Protein AF-A0A4U2ZYG7-F1 (afdb_monomer)

Structure (mmCIF, N/CA/C/O backbone):
data_AF-A0A4U2ZYG7-F1
#
_entry.id   AF-A0A4U2ZYG7-F1
#
loop_
_atom_site.group_PDB
_atom_site.id
_atom_site.type_symbol
_atom_site.label_atom_id
_atom_site.label_alt_id
_atom_site.label_comp_id
_atom_site.label_asym_id
_atom_site.label_entity_id
_atom_site.label_seq_id
_atom_site.pdbx_PDB_ins_code
_atom_site.Cartn_x
_atom_site.Cartn_y
_atom_site.Cartn_z
_atom_site.occupancy
_atom_site.B_iso_or_equiv
_atom_site.auth_seq_id
_atom_site.auth_comp_id
_atom_site.auth_asym_id
_atom_site.auth_atom_id
_atom_site.pdbx_PDB_model_num
ATOM 1 N N . MET A 1 1 ? 36.191 21.534 -36.148 1.00 59.31 1 MET A N 1
ATOM 2 C CA . MET A 1 1 ? 35.702 21.395 -34.751 1.00 59.31 1 MET A CA 1
ATOM 3 C C . MET A 1 1 ? 34.188 21.209 -34.638 1.00 59.31 1 MET A C 1
ATOM 5 O O . MET A 1 1 ? 33.7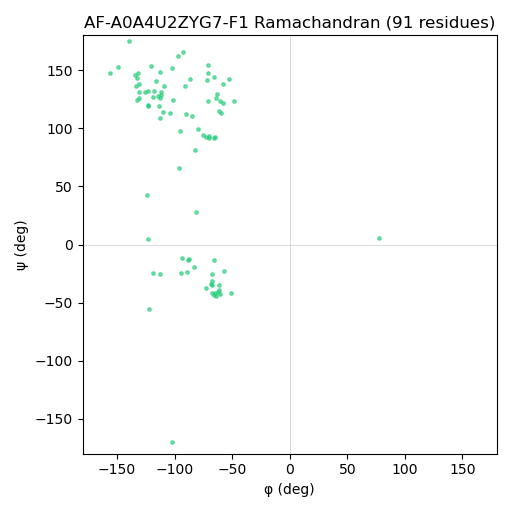78 20.354 -33.866 1.00 59.31 1 MET A O 1
ATOM 9 N N . LYS A 1 2 ? 33.361 21.902 -35.438 1.00 58.84 2 LYS A N 1
ATOM 10 C CA . LYS A 1 2 ? 31.881 21.833 -35.384 1.00 58.84 2 LYS A CA 1
ATOM 11 C C . LYS A 1 2 ? 31.289 20.407 -35.428 1.00 58.84 2 LYS A C 1
ATOM 13 O O . LYS A 1 2 ? 30.424 20.088 -34.627 1.00 58.84 2 LYS A O 1
ATOM 18 N N . ARG A 1 3 ? 31.824 19.513 -36.277 1.00 67.19 3 ARG A N 1
ATOM 19 C CA . ARG A 1 3 ? 31.369 18.106 -36.387 1.00 67.19 3 ARG A CA 1
ATOM 20 C C . ARG A 1 3 ? 31.669 17.257 -35.142 1.00 67.19 3 ARG A C 1
ATOM 22 O O . ARG A 1 3 ? 30.870 16.406 -34.784 1.00 67.19 3 ARG A O 1
ATOM 29 N N . LYS A 1 4 ? 32.798 17.510 -34.463 1.00 71.25 4 LYS A N 1
ATOM 30 C CA . LYS A 1 4 ? 33.164 16.811 -33.215 1.00 71.25 4 LYS A CA 1
ATOM 31 C C . LYS A 1 4 ? 32.303 17.280 -32.040 1.00 71.25 4 LYS A C 1
ATOM 33 O O . LYS A 1 4 ? 31.902 16.459 -31.231 1.00 71.25 4 LYS A O 1
ATOM 38 N N . ILE A 1 5 ? 31.980 18.575 -32.000 1.00 74.44 5 ILE A N 1
ATOM 39 C CA . ILE A 1 5 ? 31.089 19.168 -30.992 1.00 74.44 5 ILE A CA 1
ATOM 40 C C . ILE A 1 5 ? 29.667 18.614 -31.147 1.00 74.44 5 ILE A C 1
ATOM 42 O O . ILE A 1 5 ? 29.065 18.206 -30.163 1.00 74.44 5 ILE A O 1
ATOM 46 N N . PHE A 1 6 ? 29.168 18.514 -32.383 1.00 77.12 6 PHE A N 1
ATOM 47 C CA . PHE A 1 6 ? 27.847 17.942 -32.652 1.00 77.12 6 PHE A CA 1
ATOM 48 C C . PHE A 1 6 ? 27.770 16.449 -32.290 1.00 77.12 6 PHE A C 1
ATOM 50 O O . PHE A 1 6 ? 26.809 16.018 -31.662 1.00 77.12 6 PHE A O 1
ATOM 57 N N . SER A 1 7 ? 28.813 15.670 -32.608 1.00 75.75 7 SER A N 1
ATOM 58 C CA . SER A 1 7 ? 28.909 14.266 -32.176 1.00 75.75 7 SER A CA 1
ATOM 59 C C . SER A 1 7 ? 28.955 14.114 -30.657 1.00 75.75 7 SER A C 1
ATOM 61 O O . SER A 1 7 ? 28.327 13.203 -30.128 1.00 75.75 7 SER A O 1
ATOM 63 N N . LEU A 1 8 ? 29.685 14.986 -29.955 1.00 75.75 8 LEU A N 1
ATOM 64 C CA . LEU A 1 8 ? 29.787 14.936 -28.496 1.00 75.75 8 LEU A CA 1
ATOM 65 C C . LEU A 1 8 ? 28.442 15.272 -27.835 1.00 75.75 8 LEU A C 1
ATOM 67 O O . LEU A 1 8 ? 28.026 14.577 -26.916 1.00 75.75 8 LEU A O 1
ATOM 71 N N . PHE A 1 9 ? 27.736 16.276 -28.363 1.00 77.75 9 PHE A N 1
ATOM 72 C CA . PHE A 1 9 ? 26.402 16.662 -27.902 1.00 77.75 9 PHE A CA 1
ATOM 73 C C . PHE A 1 9 ? 25.368 15.547 -28.124 1.00 77.75 9 PHE A C 1
ATOM 75 O O . PHE A 1 9 ? 24.619 15.197 -27.212 1.00 77.75 9 PHE A O 1
ATOM 82 N N . ALA A 1 10 ? 25.382 14.914 -29.301 1.00 75.88 10 ALA A N 1
ATOM 83 C CA . ALA A 1 10 ? 24.515 13.773 -29.588 1.00 75.88 10 ALA A CA 1
ATOM 84 C C . ALA A 1 10 ? 24.783 12.596 -28.633 1.00 75.88 10 ALA A C 1
ATOM 86 O O . ALA A 1 10 ? 23.838 12.016 -28.103 1.00 75.88 10 ALA A O 1
ATOM 87 N N . LEU A 1 11 ? 26.053 12.283 -28.349 1.00 75.50 11 LEU A N 1
ATOM 88 C CA . LEU A 1 11 ? 26.426 11.213 -27.418 1.00 75.50 11 LEU A CA 1
ATOM 89 C C . LEU A 1 11 ? 25.907 11.480 -25.995 1.00 75.50 11 LEU A C 1
ATOM 91 O O . LEU A 1 11 ? 25.419 10.562 -25.340 1.00 75.50 11 LEU A O 1
ATOM 95 N N . THR A 1 12 ? 25.953 12.735 -25.533 1.00 70.31 12 THR A N 1
ATOM 96 C CA . THR A 1 12 ? 25.424 13.107 -24.212 1.00 70.31 12 THR A CA 1
ATOM 97 C C . THR A 1 12 ? 23.902 13.003 -24.127 1.00 70.31 12 THR A C 1
ATOM 99 O O . THR A 1 12 ? 23.394 12.598 -23.087 1.00 70.31 12 THR A O 1
ATOM 102 N N . CYS A 1 13 ? 23.165 13.277 -25.210 1.00 69.31 13 CYS A N 1
ATOM 103 C CA . CYS A 1 13 ? 21.704 13.140 -25.224 1.00 69.31 13 CYS A CA 1
ATOM 104 C C . CYS A 1 13 ? 21.230 11.681 -25.107 1.00 69.31 13 CYS A C 1
ATOM 106 O O . CYS A 1 13 ? 20.179 11.442 -24.523 1.00 69.31 13 CYS A O 1
ATOM 108 N N . PHE A 1 14 ? 21.994 10.709 -25.619 1.00 64.88 14 PHE A N 1
ATOM 109 C CA . PHE A 1 14 ? 21.669 9.280 -25.483 1.00 64.88 14 PHE A CA 1
ATOM 110 C C . PHE A 1 14 ? 22.120 8.665 -24.151 1.00 64.88 14 PHE A C 1
ATOM 112 O O . PHE A 1 14 ? 21.633 7.601 -23.776 1.00 64.88 14 PHE A O 1
ATOM 119 N N . ALA A 1 15 ? 23.055 9.303 -23.443 1.00 64.31 15 ALA A N 1
ATOM 120 C CA . ALA A 1 15 ? 23.635 8.768 -22.212 1.00 64.31 15 ALA A CA 1
ATOM 121 C C . ALA A 1 15 ? 22.859 9.145 -20.941 1.00 64.31 15 ALA A C 1
ATOM 123 O O . ALA A 1 15 ? 23.122 8.573 -19.884 1.00 64.31 15 ALA A O 1
ATOM 124 N N . LEU A 1 16 ? 21.929 10.102 -21.013 1.00 62.16 16 LEU A N 1
ATOM 125 C CA . LEU A 1 16 ? 21.136 10.498 -19.854 1.00 62.16 16 LEU A CA 1
ATOM 126 C C . LEU A 1 16 ? 19.931 9.559 -19.724 1.00 62.16 16 LEU A C 1
ATOM 128 O O . LEU A 1 16 ? 19.029 9.621 -20.562 1.00 62.16 16 LEU A O 1
ATOM 132 N N . PRO A 1 17 ? 19.879 8.684 -18.700 1.00 58.88 17 PRO A N 1
ATOM 133 C CA . PRO A 1 17 ? 18.677 7.913 -18.449 1.00 58.88 17 PRO A CA 1
ATOM 134 C C . PRO A 1 17 ? 17.548 8.901 -18.163 1.00 58.88 17 PRO A C 1
ATOM 136 O O . PRO A 1 17 ? 17.649 9.724 -17.252 1.00 58.88 17 PRO A O 1
ATOM 139 N N . ILE A 1 18 ? 16.470 8.820 -18.942 1.00 63.09 18 ILE A N 1
ATOM 140 C CA . ILE A 1 18 ? 15.208 9.471 -18.599 1.00 63.09 18 ILE A CA 1
ATOM 141 C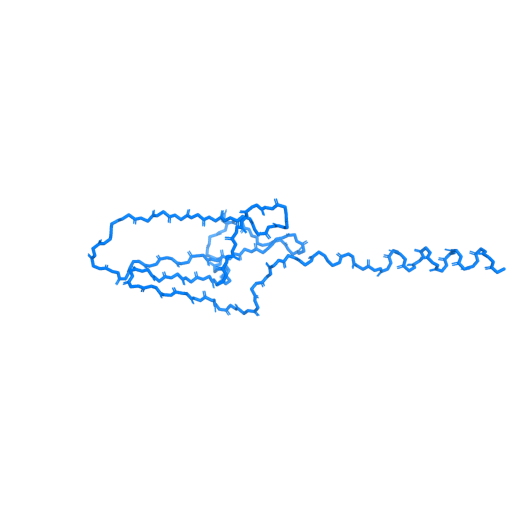 C . ILE A 1 18 ? 14.735 8.768 -17.326 1.00 63.09 18 ILE A C 1
ATOM 143 O O . ILE A 1 18 ? 14.146 7.689 -17.378 1.00 63.09 18 ILE A O 1
ATOM 147 N N . GLN A 1 19 ? 15.093 9.322 -16.169 1.00 54.22 19 GLN A N 1
ATOM 148 C CA . GLN A 1 19 ? 14.630 8.833 -14.881 1.00 54.22 19 GLN A CA 1
ATOM 149 C C . GLN A 1 19 ? 13.145 9.174 -14.784 1.00 54.22 19 GLN A C 1
ATOM 151 O O . GLN A 1 19 ? 12.759 10.274 -14.396 1.00 54.22 19 GLN A O 1
ATOM 156 N N . ALA A 1 20 ? 12.302 8.236 -15.206 1.00 57.94 20 ALA A N 1
ATOM 157 C CA . ALA A 1 20 ? 10.888 8.265 -14.891 1.00 57.94 20 ALA A CA 1
ATOM 158 C C . ALA A 1 20 ? 10.751 7.907 -13.407 1.00 57.94 20 ALA A C 1
ATOM 160 O O . ALA A 1 20 ? 10.725 6.736 -13.030 1.00 57.94 20 ALA A O 1
ATOM 161 N N . SER A 1 21 ? 10.734 8.926 -12.556 1.00 56.06 21 SER A N 1
ATOM 162 C CA . SER A 1 21 ? 10.446 8.759 -11.136 1.00 56.06 21 SER A CA 1
ATOM 163 C C . SER A 1 21 ? 8.947 8.528 -10.979 1.00 56.06 21 SER A C 1
ATOM 165 O O . SER A 1 21 ? 8.167 9.476 -10.925 1.00 56.06 21 SER A O 1
ATOM 167 N N . ALA A 1 22 ? 8.529 7.265 -10.937 1.00 61.59 22 ALA A N 1
ATOM 168 C CA . ALA A 1 22 ? 7.238 6.935 -10.349 1.00 61.59 22 ALA A CA 1
ATOM 169 C C . ALA A 1 22 ? 7.305 7.256 -8.850 1.00 61.59 22 ALA A C 1
ATOM 171 O O . ALA A 1 22 ? 8.356 7.090 -8.224 1.00 61.59 22 ALA A O 1
ATOM 172 N N . TYR A 1 23 ? 6.208 7.736 -8.266 1.00 65.31 23 TYR A N 1
ATOM 173 C CA . TYR A 1 23 ? 6.145 7.871 -6.816 1.00 65.31 23 TYR A CA 1
ATOM 174 C C . TYR A 1 23 ? 6.293 6.474 -6.202 1.00 65.31 23 TYR A C 1
ATOM 176 O O . TYR A 1 23 ?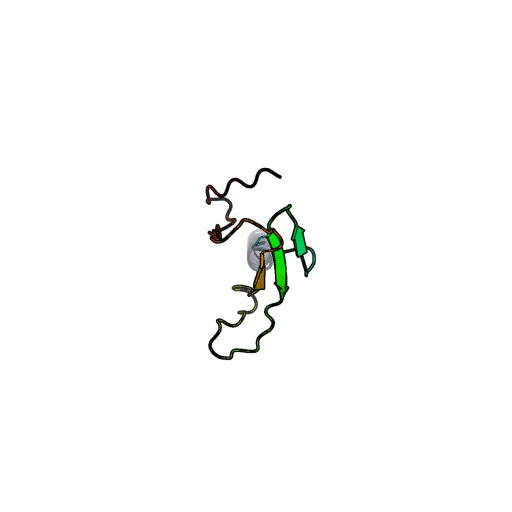 5.456 5.603 -6.427 1.00 65.31 23 TYR A O 1
ATOM 184 N N . THR A 1 24 ? 7.382 6.258 -5.469 1.00 70.50 24 THR A N 1
ATOM 185 C CA . THR A 1 24 ? 7.632 5.017 -4.730 1.00 70.50 24 THR A CA 1
ATOM 186 C C . THR A 1 24 ? 7.589 5.318 -3.240 1.00 70.50 24 THR A C 1
ATOM 188 O O . THR A 1 24 ? 7.922 6.426 -2.809 1.00 70.50 24 THR A O 1
ATOM 191 N N . PHE A 1 25 ? 7.161 4.345 -2.439 1.00 81.56 25 PHE A N 1
ATOM 192 C CA . PHE A 1 25 ? 7.195 4.479 -0.986 1.00 81.56 25 PHE A CA 1
ATOM 193 C C . PHE A 1 25 ? 8.647 4.613 -0.512 1.00 81.56 25 PHE A C 1
ATOM 195 O O . PHE A 1 25 ? 9.492 3.793 -0.868 1.00 81.56 25 PHE A O 1
ATOM 202 N N . GLN A 1 26 ? 8.936 5.629 0.308 1.00 83.00 26 GLN A N 1
ATOM 203 C CA . GLN A 1 26 ? 10.282 5.846 0.859 1.00 83.00 26 GLN A CA 1
ATOM 204 C C . GLN A 1 26 ? 10.741 4.672 1.736 1.00 83.00 26 GLN A C 1
ATOM 206 O O . GLN A 1 26 ? 11.921 4.326 1.759 1.00 83.00 26 GLN A O 1
ATOM 211 N N . SER A 1 27 ? 9.800 4.052 2.448 1.00 88.62 27 SER A N 1
ATOM 212 C CA . SER A 1 27 ? 10.014 2.877 3.282 1.00 88.62 27 SER A CA 1
ATOM 213 C C . SER A 1 27 ? 8.751 2.018 3.323 1.00 88.62 27 SER A C 1
ATOM 215 O O . SER A 1 27 ? 7.639 2.513 3.139 1.00 88.62 27 SER A O 1
ATOM 217 N N . LEU A 1 28 ? 8.942 0.717 3.539 1.00 91.75 28 LEU A N 1
ATOM 218 C CA . LEU A 1 28 ? 7.874 -0.264 3.721 1.00 91.75 28 LEU A CA 1
ATOM 219 C C . LEU A 1 28 ? 8.205 -1.178 4.916 1.00 91.75 28 LEU A C 1
ATOM 221 O O . LEU A 1 28 ? 9.394 -1.474 5.105 1.00 91.75 28 LEU A O 1
ATOM 225 N N . PRO A 1 29 ? 7.195 -1.635 5.684 1.00 94.06 29 PRO A N 1
ATOM 226 C CA . PRO A 1 29 ? 5.769 -1.319 5.527 1.00 94.06 29 PRO A CA 1
ATOM 227 C C . PRO A 1 29 ? 5.432 0.130 5.907 1.00 94.06 29 PRO A C 1
ATOM 229 O O . PRO A 1 29 ? 6.113 0.748 6.726 1.00 94.06 29 PRO A O 1
ATOM 232 N N . ILE A 1 30 ? 4.356 0.660 5.325 1.00 94.00 30 ILE A N 1
ATOM 233 C CA . ILE A 1 30 ? 3.727 1.915 5.749 1.00 94.00 30 ILE A CA 1
ATOM 234 C C . ILE A 1 30 ? 2.300 1.624 6.199 1.00 94.00 30 ILE A C 1
ATOM 236 O O . 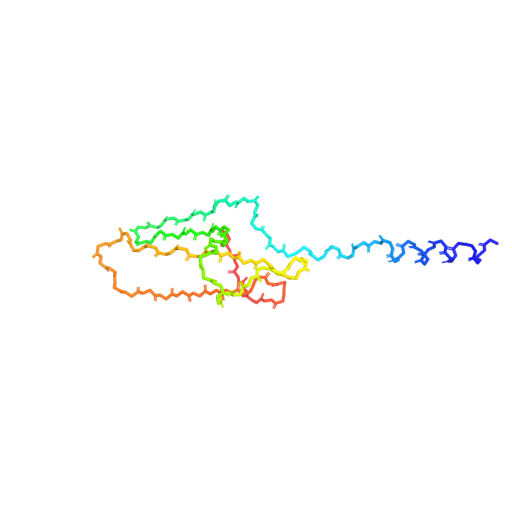ILE A 1 30 ? 1.548 0.943 5.504 1.00 94.00 30 ILE A O 1
ATOM 240 N N . ALA A 1 31 ? 1.922 2.143 7.363 1.00 95.19 31 ALA A N 1
ATOM 241 C CA . ALA A 1 31 ? 0.612 1.896 7.942 1.00 95.19 31 ALA A CA 1
ATOM 242 C C . ALA A 1 31 ? -0.059 3.189 8.403 1.00 95.19 31 ALA A C 1
ATOM 244 O O . ALA A 1 31 ? 0.595 4.125 8.864 1.00 95.19 31 ALA A O 1
ATOM 245 N N . SER A 1 32 ? -1.384 3.205 8.314 1.00 94.31 32 SER A N 1
ATOM 246 C CA . SER A 1 32 ? -2.238 4.258 8.847 1.00 94.31 32 SER A CA 1
ATOM 247 C C . SER A 1 32 ? -3.391 3.643 9.628 1.00 94.31 32 SER A C 1
ATOM 249 O O . SER A 1 32 ? -3.924 2.586 9.278 1.00 94.31 32 SER A O 1
ATOM 251 N N . LYS A 1 33 ? -3.771 4.304 10.719 1.00 95.69 33 LYS A N 1
ATOM 252 C CA . LYS A 1 33 ? -4.818 3.842 11.624 1.00 95.69 33 LYS A CA 1
ATOM 253 C C . LYS A 1 33 ? -5.800 4.970 11.906 1.00 95.69 33 LYS A C 1
ATOM 255 O O . LYS A 1 33 ? -5.411 6.035 12.377 1.00 95.69 33 LYS A O 1
ATOM 260 N N . SER A 1 34 ? -7.079 4.698 11.683 1.00 93.50 34 SER A N 1
ATOM 261 C CA . SER A 1 34 ? -8.193 5.519 12.154 1.00 93.50 34 SER A CA 1
ATOM 262 C C . SER A 1 34 ? -8.842 4.877 13.388 1.00 93.50 34 SER A C 1
ATOM 264 O O . SER A 1 34 ? -8.327 3.919 13.965 1.00 93.50 34 SER A O 1
ATOM 266 N N . LYS A 1 35 ? -10.002 5.389 13.810 1.00 93.75 35 LYS A N 1
ATOM 267 C CA . LYS A 1 35 ? -10.808 4.746 14.860 1.00 93.75 35 LYS A CA 1
ATOM 268 C C . LYS A 1 35 ? -11.406 3.405 14.418 1.00 93.75 35 LYS A C 1
ATOM 270 O O . LYS A 1 35 ? -11.713 2.582 15.269 1.00 93.75 35 LYS A O 1
ATOM 275 N N . GLN A 1 36 ? -11.605 3.213 13.116 1.00 94.94 36 GLN A N 1
ATOM 276 C CA . GLN A 1 36 ? -12.375 2.094 12.561 1.00 94.94 36 GLN A CA 1
ATOM 277 C C . GLN A 1 36 ? -11.546 1.191 11.650 1.00 94.94 36 GLN A C 1
ATOM 279 O O . GLN A 1 36 ? -11.858 0.013 11.507 1.00 94.94 36 GLN A O 1
ATOM 284 N N . TRP A 1 37 ? -10.470 1.718 11.068 1.00 94.56 37 TRP A N 1
ATOM 285 C CA . TRP A 1 37 ? -9.696 1.022 10.052 1.00 94.56 37 TRP A CA 1
ATOM 286 C C . TRP A 1 37 ? -8.212 1.060 10.364 1.00 94.56 37 TRP A C 1
ATOM 288 O O . TRP A 1 37 ? -7.665 2.096 10.743 1.00 94.56 37 TRP A O 1
ATOM 298 N N . TYR A 1 38 ? -7.565 -0.076 10.160 1.00 95.19 38 TYR A N 1
ATOM 299 C CA . TYR A 1 38 ? -6.122 -0.179 10.053 1.00 95.19 38 TYR A CA 1
ATOM 300 C C . TYR A 1 38 ? -5.782 -0.575 8.619 1.00 95.19 38 TYR A C 1
ATOM 302 O O . TYR A 1 38 ? -6.313 -1.565 8.108 1.00 95.19 38 TYR A O 1
ATOM 310 N N . ILE A 1 39 ? -4.923 0.214 7.985 1.00 95.31 39 ILE A N 1
ATOM 311 C CA . ILE A 1 39 ? -4.478 0.019 6.609 1.00 95.31 39 ILE A CA 1
ATOM 312 C C . ILE A 1 39 ? -2.960 -0.090 6.622 1.00 95.31 39 ILE A C 1
ATOM 314 O O . ILE A 1 39 ? -2.292 0.745 7.228 1.00 95.31 39 ILE A O 1
ATOM 318 N N . GLU A 1 40 ? -2.423 -1.092 5.942 1.00 95.38 40 GLU A N 1
ATOM 319 C CA . GLU A 1 40 ? -0.987 -1.271 5.753 1.00 95.38 40 GLU A CA 1
ATOM 320 C C . GLU A 1 40 ? -0.691 -1.590 4.289 1.00 95.38 40 GLU A C 1
ATOM 322 O O . GLU A 1 40 ? -1.388 -2.388 3.658 1.00 95.38 40 GLU A O 1
ATOM 327 N N . ILE A 1 41 ? 0.348 -0.951 3.759 1.00 92.75 41 ILE A N 1
ATOM 328 C CA . ILE A 1 41 ? 0.949 -1.273 2.472 1.00 92.75 41 ILE A CA 1
ATOM 329 C C . ILE A 1 41 ? 2.341 -1.828 2.750 1.00 92.75 41 ILE A C 1
ATOM 331 O O . ILE A 1 41 ? 3.141 -1.197 3.442 1.00 92.75 41 ILE A O 1
ATOM 335 N N . ASP A 1 42 ? 2.636 -2.991 2.185 1.00 92.81 42 ASP A N 1
ATOM 336 C CA . ASP A 1 42 ? 3.946 -3.633 2.290 1.00 92.81 42 ASP A CA 1
ATOM 337 C C . ASP A 1 42 ? 4.356 -4.254 0.947 1.00 92.81 42 ASP A C 1
ATOM 339 O O . ASP A 1 42 ? 3.598 -4.257 -0.031 1.00 92.81 42 ASP A O 1
ATOM 343 N N . LYS A 1 43 ? 5.576 -4.782 0.877 1.00 89.81 43 LYS A N 1
ATOM 344 C CA . LYS A 1 43 ? 6.052 -5.604 -0.232 1.00 89.81 43 LYS A CA 1
ATOM 345 C C . LYS A 1 43 ? 5.076 -6.749 -0.477 1.00 89.81 43 LYS A C 1
ATOM 347 O O . LYS A 1 43 ? 4.554 -7.351 0.456 1.00 89.81 43 LYS A O 1
ATOM 352 N N . SER A 1 44 ? 4.864 -7.087 -1.746 1.00 86.38 44 SER A N 1
ATOM 353 C CA . SER A 1 44 ? 4.045 -8.249 -2.081 1.00 86.38 44 SER A CA 1
ATOM 354 C C . SER A 1 44 ? 4.642 -9.527 -1.480 1.00 86.38 44 SER A C 1
ATOM 356 O O . SER A 1 44 ? 5.718 -9.988 -1.873 1.00 86.38 44 SER A O 1
ATOM 358 N N . HIS A 1 45 ? 3.919 -10.113 -0.529 1.00 76.06 45 HIS A N 1
ATOM 359 C CA . HIS A 1 45 ? 4.207 -11.418 0.047 1.00 76.06 45 HIS A CA 1
ATOM 360 C C . HIS A 1 45 ? 3.635 -12.485 -0.892 1.00 76.06 45 HIS A C 1
ATOM 362 O O . HIS A 1 45 ? 2.514 -12.964 -0.731 1.00 76.06 45 HIS A O 1
ATOM 368 N N . ASN A 1 46 ? 4.379 -12.795 -1.952 1.00 65.38 46 ASN A N 1
ATOM 369 C CA . ASN A 1 46 ? 3.948 -13.726 -2.992 1.00 65.38 46 ASN A CA 1
ATOM 370 C C . ASN A 1 46 ? 3.793 -15.164 -2.461 1.00 65.38 46 ASN A C 1
ATOM 372 O O . ASN A 1 46 ? 4.728 -15.960 -2.517 1.00 65.38 46 ASN A O 1
ATOM 376 N N . ALA A 1 47 ? 2.590 -15.519 -2.008 1.00 60.34 47 ALA A N 1
ATOM 377 C CA . ALA A 1 47 ? 2.186 -16.913 -1.802 1.00 60.34 47 ALA A CA 1
ATOM 378 C C . ALA A 1 47 ? 1.435 -17.490 -3.020 1.00 60.34 47 ALA A C 1
ATOM 380 O O . ALA A 1 47 ? 1.448 -18.701 -3.240 1.00 60.34 47 ALA A O 1
ATOM 381 N N . ASN A 1 48 ? 0.802 -16.638 -3.839 1.00 71.62 48 ASN A N 1
ATOM 382 C CA . ASN A 1 48 ? -0.007 -17.061 -4.981 1.00 71.62 48 ASN A CA 1
ATOM 383 C C . ASN A 1 48 ? 0.725 -16.835 -6.315 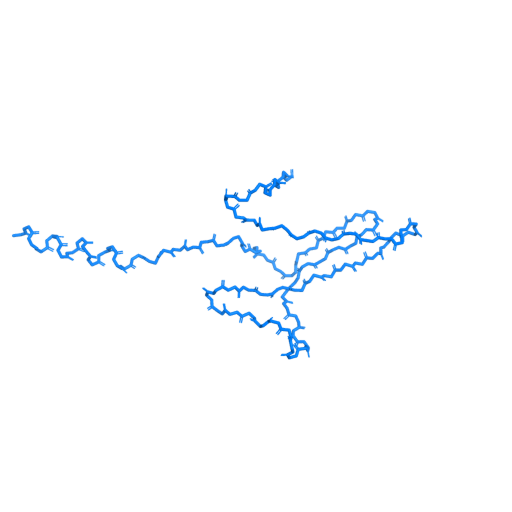1.00 71.62 48 ASN A C 1
ATOM 385 O O . ASN A 1 48 ? 0.907 -15.702 -6.751 1.00 71.62 48 ASN A O 1
ATOM 389 N N . LYS A 1 49 ? 1.070 -17.927 -7.009 1.00 70.88 49 LYS A N 1
ATOM 390 C CA . LYS A 1 49 ? 1.727 -17.895 -8.330 1.00 70.88 49 LYS A CA 1
ATOM 391 C C . LYS A 1 49 ? 0.857 -17.310 -9.453 1.00 70.88 49 LYS A C 1
ATOM 393 O O . LYS A 1 49 ? 1.378 -17.032 -10.525 1.00 70.88 49 LYS A O 1
ATOM 398 N N . GLN A 1 50 ? -0.446 -17.152 -9.226 1.00 78.62 50 GLN A N 1
ATOM 399 C CA . GLN A 1 50 ? -1.389 -16.560 -10.180 1.00 78.62 50 GLN A CA 1
ATOM 400 C C . GLN A 1 50 ? -1.476 -15.031 -10.053 1.00 78.62 50 GLN A C 1
ATOM 402 O O . GLN A 1 50 ? -2.054 -14.385 -10.923 1.00 78.62 50 GLN A O 1
ATOM 407 N N . ALA A 1 51 ? -0.923 -14.443 -8.985 1.00 76.12 51 ALA A N 1
ATOM 408 C CA . ALA A 1 51 ? -0.877 -12.995 -8.829 1.00 76.12 51 ALA A CA 1
ATOM 409 C C . ALA A 1 51 ? 0.126 -12.370 -9.810 1.00 76.12 51 ALA A C 1
ATOM 411 O O . ALA A 1 51 ? 1.165 -12.965 -10.123 1.00 76.12 51 ALA A O 1
ATOM 412 N N . VAL A 1 52 ? -0.178 -11.151 -10.264 1.00 79.94 52 VAL A N 1
ATOM 413 C CA . VAL A 1 52 ? 0.718 -10.358 -11.111 1.00 79.94 52 VAL A CA 1
ATOM 414 C C . VAL A 1 52 ? 2.039 -10.154 -10.370 1.00 79.94 52 VAL A C 1
ATOM 416 O O . VAL A 1 52 ? 2.067 -9.649 -9.251 1.00 79.94 52 VAL A O 1
ATOM 419 N N . GLN A 1 53 ? 3.130 -10.595 -10.990 1.00 82.56 53 GLN A N 1
ATOM 420 C CA . GLN A 1 53 ? 4.468 -10.489 -10.423 1.00 82.56 53 GLN A CA 1
ATOM 421 C C . GLN A 1 53 ? 5.084 -9.136 -10.779 1.00 82.56 53 GLN A C 1
ATOM 423 O O . GLN A 1 53 ? 4.914 -8.696 -11.918 1.00 82.56 53 GLN A O 1
ATOM 428 N N . PRO A 1 54 ? 5.843 -8.505 -9.867 1.00 84.44 54 PRO A N 1
ATOM 429 C CA . PRO A 1 54 ? 6.523 -7.254 -10.169 1.00 84.44 54 PRO A CA 1
ATOM 430 C C . PRO A 1 54 ? 7.454 -7.432 -11.370 1.00 84.44 54 PRO A C 1
ATOM 432 O O . PRO A 1 54 ? 8.173 -8.432 -11.488 1.00 84.44 54 PRO A O 1
ATOM 435 N N . LYS A 1 55 ? 7.466 -6.443 -12.265 1.00 84.56 55 LYS A N 1
ATOM 436 C CA . LYS A 1 55 ? 8.318 -6.440 -13.453 1.00 84.56 55 LYS A CA 1
ATOM 437 C C . LYS A 1 55 ? 9.350 -5.333 -13.316 1.00 84.56 55 LYS A C 1
ATOM 439 O O . LYS A 1 55 ? 9.032 -4.153 -13.454 1.00 84.56 55 LYS A O 1
ATOM 444 N N . LYS A 1 56 ? 10.605 -5.737 -13.093 1.00 81.88 56 LYS A N 1
ATOM 445 C CA . LYS A 1 56 ? 11.743 -4.828 -12.904 1.00 81.88 56 LYS A CA 1
ATOM 446 C C . LYS A 1 56 ? 11.776 -3.748 -13.993 1.00 81.88 56 LYS A C 1
ATOM 448 O O . LYS A 1 56 ? 11.845 -4.067 -15.178 1.00 81.88 56 LYS A O 1
ATOM 453 N N . GLY A 1 57 ? 11.756 -2.485 -13.567 1.00 78.19 57 GLY A N 1
ATOM 454 C CA . GLY A 1 57 ? 11.806 -1.317 -14.451 1.00 78.19 57 GLY A CA 1
ATOM 455 C C . GLY A 1 57 ? 10.493 -0.978 -15.164 1.00 78.19 57 GLY A C 1
ATOM 456 O O . GLY A 1 57 ? 10.503 -0.094 -16.013 1.00 78.19 57 GLY A O 1
ATOM 457 N N . VAL A 1 58 ? 9.387 -1.665 -14.853 1.00 81.56 58 VAL A N 1
ATOM 458 C CA . VAL A 1 58 ? 8.060 -1.383 -15.428 1.00 81.56 58 VAL A CA 1
ATOM 459 C C . VAL A 1 58 ? 7.041 -1.082 -14.334 1.00 81.56 58 VAL A C 1
ATOM 461 O O . VAL A 1 58 ? 6.426 -0.024 -14.366 1.00 81.56 58 VAL A O 1
ATOM 464 N N . TYR A 1 59 ? 6.864 -1.989 -13.372 1.00 81.62 59 TYR A N 1
ATOM 465 C CA . TYR A 1 59 ? 5.976 -1.780 -12.229 1.00 81.62 59 TYR A CA 1
ATOM 466 C C . TYR A 1 59 ? 6.397 -2.647 -11.041 1.00 81.62 59 TYR A C 1
ATOM 468 O O . TYR A 1 59 ? 6.868 -3.777 -11.209 1.00 81.62 59 TYR A O 1
ATOM 476 N N . ASP A 1 60 ? 6.167 -2.120 -9.844 1.00 83.81 60 ASP A N 1
ATOM 477 C CA . ASP A 1 60 ? 6.240 -2.870 -8.595 1.00 83.81 60 ASP A CA 1
ATOM 478 C C . ASP A 1 60 ? 4.859 -3.424 -8.216 1.00 83.81 60 ASP A C 1
ATOM 480 O O . ASP A 1 60 ? 3.827 -3.047 -8.775 1.00 83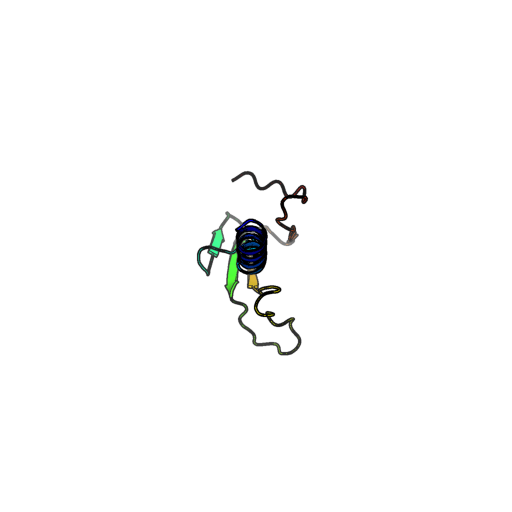.81 60 ASP A O 1
ATOM 484 N N . THR A 1 61 ? 4.831 -4.359 -7.271 1.00 85.50 61 THR A N 1
ATOM 485 C CA . THR A 1 61 ? 3.592 -4.932 -6.734 1.00 85.50 61 THR A CA 1
ATOM 486 C C . THR A 1 61 ? 3.658 -4.911 -5.215 1.00 85.50 61 THR A C 1
ATOM 488 O O . THR A 1 61 ? 4.641 -5.366 -4.625 1.00 85.50 61 THR A O 1
ATOM 491 N N . TYR A 1 62 ? 2.595 -4.410 -4.591 1.00 88.44 62 TYR A N 1
ATOM 492 C CA . TYR A 1 62 ? 2.475 -4.257 -3.144 1.00 88.44 62 TYR A CA 1
ATOM 493 C C . TYR A 1 62 ? 1.277 -5.043 -2.617 1.00 88.44 62 TYR A C 1
ATOM 495 O O . TYR A 1 62 ? 0.310 -5.279 -3.345 1.00 88.44 62 TYR A O 1
ATOM 503 N N . SER A 1 63 ? 1.332 -5.443 -1.351 1.00 89.25 63 SER A N 1
ATOM 504 C CA . SER A 1 63 ? 0.167 -5.958 -0.635 1.00 89.25 63 SER A CA 1
ATOM 505 C C . SER A 1 63 ? -0.550 -4.819 0.077 1.00 89.25 63 SER A C 1
ATOM 507 O O . SER A 1 63 ? 0.106 -4.007 0.724 1.00 89.25 63 SER A O 1
ATOM 509 N N . LEU A 1 64 ? -1.881 -4.800 -0.002 1.00 91.56 64 LEU A N 1
ATOM 510 C CA . LEU A 1 64 ? -2.743 -3.899 0.761 1.00 91.56 64 LEU A CA 1
ATOM 511 C C . LEU A 1 64 ? -3.510 -4.714 1.805 1.00 91.56 64 LEU A C 1
ATOM 513 O O . LEU A 1 64 ? -4.343 -5.553 1.458 1.00 91.56 64 LEU A O 1
ATOM 517 N N . LEU A 1 65 ? -3.224 -4.468 3.079 1.00 92.94 65 LEU A N 1
ATOM 518 C CA . LEU A 1 65 ? -3.912 -5.080 4.207 1.00 92.94 65 LEU A CA 1
ATOM 519 C C . LEU A 1 65 ? -4.910 -4.086 4.789 1.00 92.94 65 LEU A C 1
ATOM 521 O O . LEU A 1 65 ? -4.535 -2.989 5.193 1.00 92.94 65 LEU A O 1
ATOM 525 N N . ILE A 1 66 ? -6.174 -4.494 4.871 1.00 93.81 66 ILE A N 1
ATOM 526 C CA . ILE A 1 66 ? -7.254 -3.692 5.448 1.00 93.81 66 ILE A CA 1
ATOM 527 C C . ILE A 1 66 ? -7.883 -4.501 6.572 1.00 93.81 66 ILE A C 1
ATOM 529 O O . ILE A 1 66 ? -8.392 -5.601 6.351 1.00 93.81 66 ILE A O 1
ATOM 533 N N . LYS A 1 67 ? -7.837 -3.962 7.788 1.00 94.19 67 LYS A N 1
ATOM 534 C CA . LYS A 1 67 ? -8.444 -4.570 8.973 1.00 94.19 67 LYS A CA 1
ATOM 535 C C . LYS A 1 67 ? -9.500 -3.638 9.540 1.00 94.19 67 LYS A C 1
ATOM 537 O O . LYS A 1 67 ? -9.211 -2.477 9.836 1.00 94.19 67 LYS A O 1
ATOM 542 N N . ASN A 1 68 ? -10.699 -4.176 9.734 1.00 94.31 68 ASN A N 1
ATOM 543 C CA . ASN A 1 68 ? -11.698 -3.540 10.577 1.00 94.31 68 ASN A CA 1
ATOM 544 C C . ASN A 1 68 ? -11.240 -3.652 12.036 1.00 94.31 68 ASN A C 1
ATOM 546 O O . ASN A 1 68 ? -10.950 -4.748 12.515 1.00 94.31 68 ASN A O 1
ATOM 550 N N . ILE A 1 69 ? -11.132 -2.516 12.712 1.00 95.00 69 ILE A N 1
ATOM 551 C CA . ILE A 1 69 ? -10.772 -2.419 14.132 1.00 95.00 69 ILE A CA 1
ATOM 552 C C . ILE A 1 69 ? -11.839 -1.665 14.940 1.00 95.00 69 ILE A C 1
ATOM 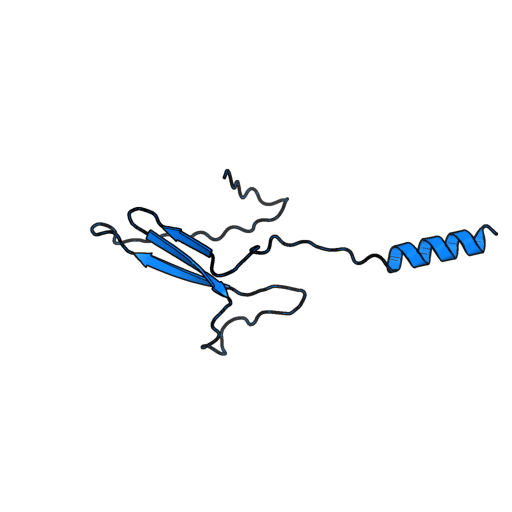554 O O . ILE A 1 69 ? -11.622 -1.377 16.116 1.00 95.00 69 ILE A O 1
ATOM 558 N N . GLY A 1 70 ? -12.954 -1.301 14.302 1.00 91.69 70 GLY A N 1
ATOM 559 C CA . GLY A 1 70 ? -14.108 -0.672 14.931 1.00 91.69 70 GLY A CA 1
ATOM 560 C C . GLY A 1 70 ? -15.195 -1.693 15.265 1.00 91.69 70 GLY A C 1
ATOM 561 O O . GLY A 1 70 ? -15.230 -2.788 14.715 1.00 91.69 70 GLY A O 1
ATOM 562 N N . ASN A 1 71 ? -16.111 -1.311 16.154 1.00 90.19 71 ASN A N 1
ATOM 563 C CA . ASN A 1 71 ? -17.184 -2.202 16.605 1.00 90.19 71 ASN A CA 1
ATOM 564 C C . ASN A 1 71 ? -18.454 -2.119 15.733 1.00 90.19 71 ASN A C 1
ATOM 566 O O . ASN A 1 71 ? -19.197 -3.089 15.664 1.00 90.19 71 ASN A O 1
ATOM 570 N N . ASP A 1 72 ? -18.664 -1.003 15.020 1.00 86.69 72 ASP A N 1
ATOM 571 C CA . ASP A 1 72 ? -19.932 -0.686 14.336 1.00 86.69 72 ASP A CA 1
ATOM 572 C C . ASP A 1 72 ? -19.748 -0.416 12.833 1.00 86.69 72 ASP A C 1
ATOM 574 O O . ASP A 1 72 ? -20.289 0.542 12.279 1.00 86.69 72 ASP A O 1
ATOM 578 N N . VAL A 1 73 ? -18.924 -1.217 12.153 1.00 82.12 73 VAL A N 1
ATOM 579 C CA . VAL A 1 73 ? -18.678 -1.061 10.710 1.00 82.12 73 VAL A CA 1
ATOM 580 C C . VAL A 1 73 ? -18.784 -2.411 10.016 1.00 82.12 73 VAL A C 1
ATOM 582 O O . VAL A 1 73 ? -18.098 -3.354 10.392 1.00 82.12 73 VAL A O 1
ATOM 585 N N . SER A 1 74 ? -19.642 -2.507 9.001 1.00 81.50 74 SER A N 1
ATOM 586 C CA . SER A 1 74 ? -19.900 -3.745 8.249 1.00 81.50 74 SER A CA 1
ATOM 587 C C . SER A 1 74 ? -19.424 -3.690 6.798 1.00 81.50 74 SER A C 1
ATOM 589 O O . SER A 1 74 ? -19.115 -4.727 6.219 1.00 81.50 74 SER A O 1
ATOM 591 N N . ASN A 1 75 ? -19.330 -2.491 6.221 1.00 85.69 75 ASN A N 1
ATOM 592 C CA . ASN A 1 75 ? -19.023 -2.290 4.809 1.00 85.69 75 ASN A CA 1
ATOM 593 C C . ASN A 1 75 ? -17.693 -1.555 4.639 1.00 85.69 75 ASN A C 1
ATOM 595 O O . ASN A 1 75 ? -17.400 -0.610 5.372 1.00 85.69 75 ASN A O 1
ATOM 599 N N . VAL A 1 76 ? -16.918 -1.964 3.635 1.00 85.88 76 VAL A N 1
ATOM 600 C CA . VAL A 1 76 ? -15.690 -1.287 3.211 1.00 85.88 76 VAL A CA 1
ATOM 601 C C . VAL A 1 76 ? -15.777 -0.972 1.723 1.00 85.88 76 VAL A C 1
ATOM 603 O O . VAL A 1 76 ? -16.125 -1.835 0.920 1.00 85.88 76 VAL A O 1
ATOM 606 N N . ALA A 1 77 ? -15.462 0.269 1.364 1.00 87.62 77 ALA A N 1
ATOM 607 C CA . ALA A 1 77 ? -15.203 0.677 -0.009 1.00 87.62 77 ALA A CA 1
ATOM 608 C C . ALA A 1 77 ? -13.719 1.034 -0.108 1.00 87.62 77 ALA A C 1
ATOM 610 O O . ALA A 1 77 ? -13.191 1.738 0.754 1.00 87.62 77 ALA A O 1
ATOM 611 N N . VAL A 1 78 ? -13.046 0.504 -1.125 1.00 87.50 78 VAL A N 1
ATOM 612 C CA . VAL A 1 78 ? -11.611 0.705 -1.337 1.00 87.50 78 VAL A CA 1
ATOM 613 C C . VAL A 1 78 ? -11.429 1.299 -2.718 1.00 87.50 78 VAL A C 1
ATOM 615 O O . VAL A 1 78 ? -11.802 0.680 -3.712 1.00 87.50 78 VAL A O 1
ATOM 618 N N . GLU A 1 79 ? -10.842 2.487 -2.769 1.00 86.25 79 GLU A N 1
ATOM 619 C CA . GLU A 1 79 ? -10.505 3.174 -4.009 1.00 86.25 79 GLU A CA 1
ATOM 620 C C . GLU A 1 79 ? -8.985 3.269 -4.118 1.00 86.25 79 GLU A C 1
ATOM 622 O O . GLU A 1 79 ? -8.306 3.712 -3.191 1.00 86.25 79 GLU A O 1
ATOM 627 N N . ILE A 1 80 ? -8.447 2.825 -5.252 1.00 82.94 80 ILE A N 1
ATOM 628 C CA . ILE A 1 80 ? -7.032 2.964 -5.593 1.00 82.94 80 ILE A CA 1
ATOM 629 C C . ILE A 1 80 ? -6.978 3.903 -6.790 1.00 82.94 80 ILE A C 1
ATOM 631 O O . ILE A 1 80 ? -7.567 3.621 -7.832 1.00 82.94 80 ILE A O 1
ATOM 635 N N . LEU A 1 81 ? -6.306 5.036 -6.612 1.00 78.88 81 LEU A N 1
ATOM 636 C CA . LEU A 1 81 ? -6.197 6.083 -7.618 1.00 78.88 81 LEU A CA 1
ATOM 637 C C . LEU A 1 81 ? -4.770 6.118 -8.156 1.00 78.88 81 LEU A C 1
ATOM 639 O O . LEU A 1 81 ? -3.808 6.081 -7.386 1.00 78.88 81 LEU A O 1
ATOM 643 N N . ASP A 1 82 ? -4.639 6.236 -9.474 1.00 75.12 82 ASP A N 1
ATOM 644 C CA . ASP A 1 82 ? -3.347 6.480 -10.105 1.00 75.12 82 ASP A CA 1
ATOM 645 C C . ASP A 1 82 ? -2.815 7.840 -9.656 1.00 75.12 82 ASP A C 1
ATOM 647 O O . ASP A 1 82 ? -3.487 8.852 -9.827 1.00 75.12 82 ASP A O 1
ATOM 651 N N . ASN A 1 83 ? -1.593 7.878 -9.125 1.00 69.50 83 ASN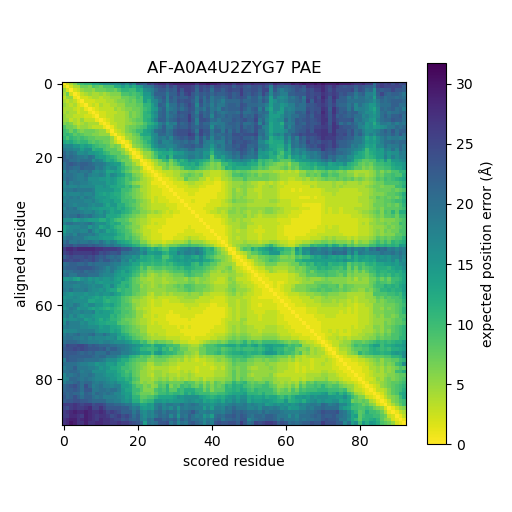 A N 1
ATOM 652 C CA . ASN A 1 83 ? -0.920 9.122 -8.756 1.00 69.50 83 ASN A CA 1
ATOM 653 C C . ASN A 1 83 ? 0.018 9.579 -9.884 1.00 69.50 83 ASN A C 1
ATOM 655 O O . ASN A 1 83 ? 1.244 9.544 -9.752 1.00 69.50 83 ASN A O 1
ATOM 659 N N . THR A 1 84 ? -0.552 9.943 -11.035 1.00 69.62 84 THR A N 1
ATOM 660 C CA . THR A 1 84 ? 0.208 10.528 -12.154 1.00 69.62 84 THR A CA 1
ATOM 661 C C . THR A 1 84 ? -0.005 12.043 -12.214 1.00 69.62 84 THR A C 1
ATOM 663 O O . THR A 1 84 ? -1.075 12.511 -11.822 1.00 69.62 84 THR A O 1
ATOM 666 N N . PRO A 1 85 ? 0.955 12.837 -12.736 1.00 63.91 85 PRO A N 1
ATOM 667 C CA . PRO A 1 85 ? 0.813 14.298 -12.825 1.00 63.91 85 PRO A CA 1
ATOM 668 C C . PRO A 1 85 ? -0.415 14.778 -13.615 1.00 63.91 85 PRO A C 1
ATOM 670 O O . PRO A 1 85 ? -0.854 15.910 -13.448 1.00 63.91 85 PRO A O 1
ATOM 673 N N . THR A 1 86 ? -0.955 13.935 -14.501 1.00 64.94 86 THR A N 1
ATOM 674 C CA . THR A 1 86 ? -2.173 14.206 -15.278 1.00 64.94 86 THR A CA 1
ATOM 675 C C . THR A 1 86 ? -3.440 13.666 -14.615 1.00 64.94 86 THR A C 1
ATOM 677 O O . THR A 1 86 ? -4.544 14.009 -15.044 1.00 64.94 86 THR A O 1
ATOM 680 N N . SER A 1 87 ? -3.311 12.831 -13.581 1.00 62.97 87 SER A N 1
ATOM 681 C CA . SER A 1 87 ? -4.450 12.372 -12.794 1.00 62.97 87 SER A CA 1
ATOM 682 C C . SER A 1 87 ? -4.974 13.519 -11.931 1.00 62.97 87 SER A C 1
ATOM 684 O O . SER A 1 87 ? -4.216 14.289 -11.345 1.00 62.97 87 SER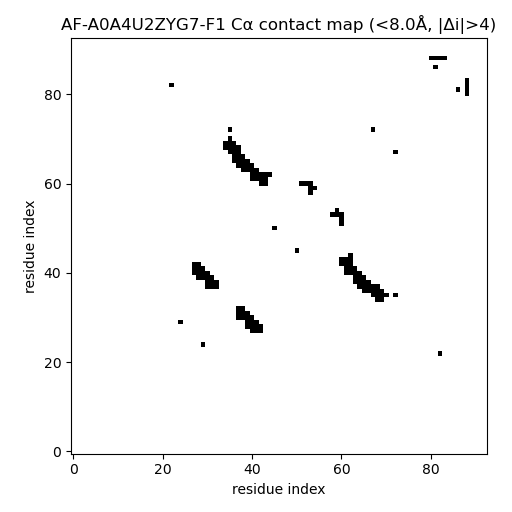 A O 1
ATOM 686 N N . LYS A 1 88 ? -6.298 13.610 -11.797 1.00 58.78 88 LYS A N 1
ATOM 687 C CA . LYS A 1 88 ? -6.939 14.483 -10.804 1.00 58.78 88 LYS A CA 1
ATOM 688 C C . LYS A 1 88 ? -6.974 13.826 -9.416 1.00 58.78 88 LYS A C 1
ATOM 690 O O . LYS A 1 88 ? -7.897 14.092 -8.647 1.00 58.78 88 LYS A O 1
ATOM 695 N N . ALA A 1 89 ? -6.023 12.943 -9.100 1.00 55.91 89 ALA A N 1
ATOM 696 C CA . ALA A 1 89 ? -5.904 12.380 -7.764 1.00 55.91 89 ALA A CA 1
ATOM 697 C C . ALA A 1 89 ? -5.427 13.499 -6.832 1.00 55.91 89 ALA A C 1
ATOM 699 O O . ALA A 1 89 ? -4.244 13.813 -6.742 1.00 55.91 89 ALA A O 1
ATOM 700 N N . THR A 1 90 ? -6.375 14.182 -6.199 1.00 49.50 90 THR A N 1
ATOM 701 C CA . THR A 1 90 ? -6.053 15.260 -5.269 1.00 49.50 90 THR A CA 1
ATOM 702 C C . THR A 1 90 ? -5.653 14.608 -3.951 1.00 49.50 90 THR A C 1
ATOM 704 O O . THR A 1 90 ? -6.513 14.174 -3.190 1.00 49.50 90 THR A O 1
ATOM 707 N N . PHE A 1 91 ? -4.350 14.498 -3.699 1.00 48.25 91 PHE A N 1
ATOM 708 C CA . PHE A 1 91 ? -3.817 14.161 -2.382 1.00 48.25 91 PHE A CA 1
ATOM 709 C C . PHE A 1 91 ? -3.465 15.469 -1.670 1.00 48.25 91 PHE A C 1
ATOM 711 O O . PHE A 1 91 ? -2.416 16.055 -1.931 1.00 48.25 91 PHE A O 1
ATOM 718 N N . ASN A 1 92 ? -4.369 15.954 -0.816 1.00 41.69 92 ASN A N 1
ATOM 719 C CA . ASN A 1 92 ? -4.047 17.019 0.132 1.00 41.69 92 ASN A CA 1
ATOM 720 C C . ASN A 1 92 ? -3.549 16.355 1.427 1.00 41.69 92 ASN A C 1
ATOM 722 O O . ASN A 1 92 ? -4.354 15.658 2.050 1.00 41.69 92 ASN A O 1
ATOM 726 N N . PRO A 1 93 ? -2.255 16.503 1.781 1.00 46.06 93 PRO A N 1
ATOM 727 C CA . PRO A 1 93 ? -1.675 15.913 2.987 1.00 46.06 93 PRO A CA 1
ATOM 728 C C . PRO A 1 93 ? -2.284 16.468 4.279 1.00 46.06 93 PRO A C 1
ATOM 730 O O . PRO A 1 93 ? -2.718 17.645 4.281 1.00 46.06 93 PRO A O 1
#

Radius of gyration: 21.34 Å; Cα contacts (8 Å, |Δi|>4): 72; chains: 1; bounding box: 56×40×53 Å

Mean predicted aligned error: 10.86 Å

Sequence (93 aa):
MKRKIFSLFALTCFALPIQASAYTFQSLPIASKSKQWYIEIDKSHNANKQAVQPKKGVYDTYSLLIKNIGNDVSNVAVEILDNTPTSKATFNP

Foldseek 3Di:
DVVVVVVVVVVVVVPDPPPPDDDDDPDPFDWDDDQFKIKTKGADPPPDPPDDDADPPPGGDIDIDIDTPHDPDDDDDDDDFRPDPPGPPDDDD

Secondary structure (DSSP, 8-state):
-HHHHHHHHHHHHHHS---------SSSSEEEE-SSEEEEEEE-----TTSPPPBTTTB--EEEEEEE-SSS------------TTS------

Nearest PDB structures (foldseek):
  7ck4-assembly1_A  TM=3.971E-01  e=1.791E+00  Synechococcus phage S-ShM2
  6ewn-assembly1_A  TM=3.214E-01  e=2.760E+00  Thermostichus vulcanus
  7bzw-assembly1_1  TM=2.999E-01  e=2.156E+00  Arabidopsis thaliana

pLDDT: mean 77.91, std 13.72, range [41.69, 95.69]

Organism: NCBI:txid1890302

Solvent-accessible surface area (backbone atoms only — not comparable to full-atom values): 6434 Å² total; per-residue (Å²): 111,72,70,62,54,52,53,52,54,54,53,53,66,75,67,55,77,83,77,78,78,70,91,68,78,93,63,74,71,42,72,53,73,62,84,43,41,38,39,36,42,33,71,52,79,81,81,56,89,85,53,86,70,60,39,92,98,78,46,83,50,66,35,79,48,78,42,82,69,41,94,90,72,92,82,87,85,88,85,86,72,65,86,46,97,86,45,86,60,82,80,79,132

InterPro domains:
  IPR059568 YozF-like [PF27090] (22-91)